Protein AF-A0A3C1FPT9-F1 (afdb_monomer_lite)

Sequence (101 aa):
MTRQLSLTQFDTETAFNPMRFLRLVLFVLAVGFCLQSAPAIASPTPQQFVDDLANKAFAVLRDDTLEDAARFQKFRSLLREGVDLPRVGRFVLGKYWRRAT

Radius of gyration: 37.03 Å; chains: 1; bounding box: 42×22×120 Å

Structure (mmCIF, N/CA/C/O backbone):
data_AF-A0A3C1FPT9-F1
#
_entry.id   AF-A0A3C1FPT9-F1
#
loop_
_atom_site.group_PDB
_atom_site.id
_atom_site.type_symbol
_atom_site.label_atom_id
_atom_site.label_alt_id
_atom_site.label_comp_id
_atom_site.label_asym_id
_atom_site.label_entity_id
_atom_site.label_seq_id
_atom_site.pdbx_PDB_ins_code
_atom_site.Cartn_x
_atom_site.Cartn_y
_atom_site.Cartn_z
_atom_site.occupancy
_atom_site.B_iso_or_equiv
_atom_site.auth_seq_id
_atom_site.auth_comp_id
_atom_site.auth_asym_id
_atom_site.auth_atom_id
_atom_site.pdbx_PDB_model_num
ATOM 1 N N . MET A 1 1 ? -13.338 -7.664 101.495 1.00 45.19 1 MET A N 1
ATOM 2 C CA . MET A 1 1 ? -11.936 -7.822 101.951 1.00 45.19 1 MET A CA 1
ATOM 3 C C . MET A 1 1 ? -11.454 -9.119 101.315 1.00 45.19 1 MET A C 1
ATOM 5 O O . MET A 1 1 ? -12.130 -10.108 101.513 1.00 45.19 1 MET A O 1
ATOM 9 N N . THR A 1 2 ? -10.471 -9.184 100.415 1.00 45.50 2 THR A N 1
ATOM 10 C CA . THR A 1 2 ? -9.113 -8.626 100.513 1.00 45.50 2 THR A CA 1
ATOM 11 C C . THR A 1 2 ? -8.402 -8.752 99.150 1.00 45.50 2 THR A C 1
ATOM 13 O O . THR A 1 2 ? -8.397 -9.841 98.598 1.00 45.50 2 THR A O 1
ATOM 16 N N . ARG A 1 3 ? -7.764 -7.652 98.705 1.00 42.56 3 ARG A N 1
ATOM 17 C CA . ARG A 1 3 ? -6.440 -7.533 98.031 1.00 42.56 3 ARG A CA 1
ATOM 18 C C . ARG A 1 3 ? -6.187 -8.261 96.688 1.00 42.56 3 ARG A C 1
ATOM 20 O O . ARG A 1 3 ? -6.275 -9.470 96.626 1.00 42.56 3 ARG A O 1
ATOM 27 N N . GLN A 1 4 ? -5.943 -7.565 95.567 1.00 55.56 4 GLN A N 1
ATOM 28 C CA . GLN A 1 4 ? -4.792 -6.716 95.150 1.00 55.56 4 GLN A CA 1
ATOM 29 C C . GLN A 1 4 ? -3.801 -7.471 94.226 1.00 55.56 4 GLN A C 1
ATOM 31 O O . GLN A 1 4 ? -3.226 -8.468 94.638 1.00 55.56 4 GLN A O 1
ATOM 36 N N . LEU A 1 5 ? -3.571 -6.861 93.050 1.00 64.25 5 LEU A N 1
ATOM 37 C CA . LEU A 1 5 ? -2.312 -6.695 92.289 1.00 64.25 5 LEU A CA 1
ATOM 38 C C . LEU A 1 5 ? -1.495 -7.898 91.769 1.00 64.25 5 LEU A C 1
ATOM 40 O O . LEU A 1 5 ? -0.740 -8.506 92.517 1.00 64.25 5 LEU A O 1
ATOM 44 N N . SER A 1 6 ? -1.461 -8.022 90.437 1.00 54.06 6 SER A N 1
ATOM 45 C CA . SER A 1 6 ? -0.260 -7.934 89.565 1.00 54.06 6 SER A CA 1
ATOM 46 C C . SER A 1 6 ? -0.747 -8.089 88.106 1.00 54.06 6 SER A C 1
ATOM 48 O O . SER A 1 6 ? -1.464 -9.026 87.795 1.00 54.06 6 SER A O 1
ATOM 50 N N . LEU A 1 7 ? -0.625 -7.154 87.159 1.00 62.72 7 LEU A N 1
ATOM 51 C CA . LEU A 1 7 ? 0.478 -6.280 86.751 1.00 62.72 7 LEU A CA 1
ATOM 52 C C . LEU A 1 7 ? 1.715 -7.056 86.269 1.00 62.72 7 LEU A C 1
ATOM 54 O O . LEU A 1 7 ? 2.769 -6.938 86.867 1.00 62.72 7 LEU A O 1
ATOM 58 N N . THR A 1 8 ? 1.547 -7.844 85.203 1.00 56.22 8 THR A N 1
ATOM 59 C CA . THR A 1 8 ? 2.575 -8.457 84.325 1.00 56.22 8 THR A CA 1
ATOM 60 C C . THR A 1 8 ? 1.775 -9.322 83.343 1.00 56.22 8 THR A C 1
ATOM 62 O O . THR A 1 8 ? 1.092 -10.235 83.777 1.00 56.22 8 THR A O 1
ATOM 65 N N . GLN A 1 9 ? 1.624 -9.036 82.060 1.00 57.84 9 GLN A N 1
ATOM 66 C CA . GLN A 1 9 ? 2.666 -8.959 81.051 1.00 57.84 9 GLN A CA 1
ATOM 67 C C . GLN A 1 9 ? 2.044 -8.216 79.866 1.00 57.84 9 GLN A C 1
ATOM 69 O O . GLN A 1 9 ? 1.215 -8.749 79.131 1.00 57.84 9 GLN A O 1
ATOM 74 N N . PHE A 1 10 ? 2.409 -6.949 79.703 1.00 52.94 10 PHE A N 1
ATOM 75 C CA . PHE A 1 10 ? 2.392 -6.338 78.384 1.00 52.94 10 PHE A CA 1
ATOM 76 C C . PHE A 1 10 ? 3.633 -6.908 77.692 1.00 52.94 10 PHE A C 1
ATOM 78 O O . PHE A 1 10 ? 4.705 -6.314 77.757 1.00 52.94 10 PHE A O 1
ATOM 85 N N . ASP A 1 11 ? 3.526 -8.113 77.128 1.00 51.12 11 ASP A N 1
ATOM 86 C CA . ASP A 1 11 ? 4.580 -8.652 76.272 1.00 51.12 11 ASP A CA 1
ATOM 87 C C . ASP A 1 11 ? 4.568 -7.856 74.971 1.00 51.12 11 ASP A C 1
ATOM 89 O O . ASP A 1 11 ? 4.010 -8.251 73.948 1.00 51.12 11 ASP A O 1
ATOM 93 N N . THR A 1 12 ? 5.200 -6.689 75.011 1.00 57.22 12 THR A N 1
ATOM 94 C CA . THR A 1 12 ? 5.747 -6.019 73.838 1.00 57.22 12 THR A CA 1
ATOM 95 C C . THR A 1 12 ? 6.972 -6.791 73.361 1.00 57.22 12 THR A C 1
ATOM 97 O O . THR A 1 12 ? 8.065 -6.245 73.263 1.00 57.22 12 THR A O 1
ATOM 100 N N . GLU A 1 13 ? 6.813 -8.074 73.060 1.00 52.75 13 GLU A N 1
ATOM 101 C CA . GLU A 1 13 ? 7.776 -8.781 72.233 1.00 52.75 13 GLU A CA 1
ATOM 102 C C . GLU A 1 13 ? 7.365 -8.514 70.792 1.00 52.75 13 GLU A C 1
ATOM 104 O O . GLU A 1 13 ? 6.708 -9.307 70.115 1.00 52.75 13 GLU A O 1
ATOM 109 N N . THR A 1 14 ? 7.760 -7.336 70.304 1.00 60.47 14 THR A N 1
ATOM 110 C CA . THR A 1 14 ? 8.044 -7.152 68.886 1.00 60.47 14 THR A CA 1
ATOM 111 C C . THR A 1 14 ? 9.144 -8.142 68.526 1.00 60.47 14 THR A C 1
ATOM 113 O O . THR A 1 14 ? 10.319 -7.790 68.446 1.00 60.47 14 THR A O 1
ATOM 116 N N . ALA A 1 15 ? 8.763 -9.404 68.334 1.00 53.47 15 ALA A N 1
ATOM 117 C CA . ALA A 1 15 ? 9.574 -10.401 67.680 1.00 53.47 15 ALA A CA 1
ATOM 118 C C . ALA A 1 15 ? 9.770 -9.884 66.256 1.00 53.47 15 ALA A C 1
ATOM 120 O O . ALA A 1 15 ? 8.955 -10.133 65.360 1.00 53.47 15 ALA A O 1
ATOM 121 N N . PHE A 1 16 ? 10.822 -9.086 66.068 1.00 60.56 16 PHE A N 1
ATOM 122 C CA . PHE A 1 16 ? 11.358 -8.735 64.768 1.00 60.56 16 PHE A CA 1
ATOM 123 C C . PHE A 1 16 ? 11.776 -10.054 64.136 1.00 60.56 16 PHE A C 1
ATOM 125 O O . PHE A 1 16 ? 12.877 -10.543 64.342 1.00 60.56 16 PHE A O 1
ATOM 132 N N . ASN A 1 17 ? 10.825 -10.708 63.477 1.00 59.75 17 ASN A N 1
ATOM 133 C CA . ASN A 1 17 ? 11.026 -12.010 62.887 1.00 59.75 17 ASN A CA 1
ATOM 134 C C . ASN A 1 17 ? 11.745 -11.760 61.557 1.00 59.75 17 ASN A C 1
ATOM 136 O O . ASN A 1 17 ? 11.093 -11.347 60.587 1.00 59.75 17 ASN A O 1
ATOM 140 N N . PRO A 1 18 ? 13.073 -11.978 61.491 1.00 61.59 18 PRO A N 1
ATOM 141 C CA . PRO A 1 18 ? 13.865 -11.599 60.328 1.00 61.59 18 PRO A CA 1
ATOM 142 C C . PRO A 1 18 ? 13.413 -12.380 59.093 1.00 61.59 18 PRO A C 1
ATOM 144 O O . PRO A 1 18 ? 13.507 -11.879 57.980 1.00 61.59 18 PRO A O 1
ATOM 147 N N . MET A 1 19 ? 12.821 -13.568 59.277 1.00 64.69 19 MET A N 1
ATOM 148 C CA . MET A 1 19 ? 12.271 -14.369 58.186 1.00 64.69 19 MET A CA 1
ATOM 149 C C . MET A 1 19 ? 10.943 -13.821 57.657 1.00 64.69 19 MET A C 1
ATOM 151 O O . MET A 1 19 ? 10.674 -13.938 56.465 1.00 64.69 19 MET A O 1
ATOM 155 N N . ARG A 1 20 ? 10.105 -13.203 58.501 1.00 69.31 20 ARG A N 1
ATOM 156 C CA . ARG A 1 20 ? 8.897 -12.493 58.038 1.00 69.31 20 ARG A CA 1
ATOM 157 C C . ARG A 1 20 ?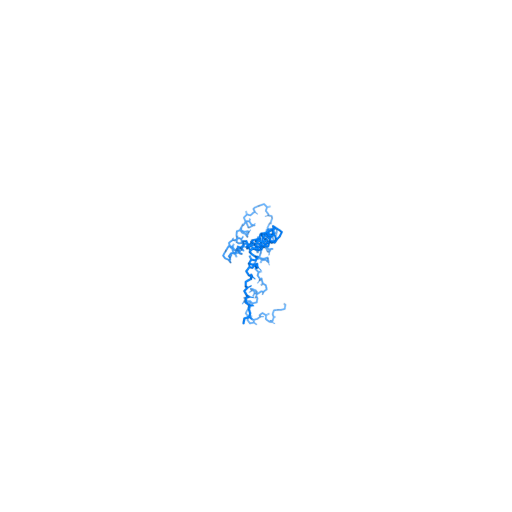 9.267 -11.214 57.301 1.00 69.31 20 ARG A C 1
ATOM 159 O O . ARG A 1 20 ? 8.672 -10.941 56.265 1.00 69.31 20 ARG A O 1
ATOM 166 N N . PHE A 1 21 ? 10.269 -10.486 57.792 1.00 73.56 21 PHE A N 1
ATOM 167 C CA . PHE A 1 21 ? 10.776 -9.281 57.137 1.00 73.56 21 PHE A CA 1
ATOM 168 C C . PHE A 1 21 ? 11.450 -9.613 55.796 1.00 73.56 21 PHE A C 1
ATOM 170 O O . PHE A 1 21 ? 11.152 -8.977 54.791 1.00 73.56 21 PHE A O 1
ATOM 177 N N . LEU A 1 22 ? 12.249 -10.686 55.736 1.00 78.94 22 LEU A N 1
ATOM 178 C CA . LEU A 1 22 ? 12.850 -11.202 54.501 1.00 78.94 22 LEU A CA 1
ATOM 179 C C . LEU A 1 22 ? 11.791 -11.653 53.486 1.00 78.94 22 LEU A C 1
ATOM 181 O O . LEU A 1 22 ? 11.903 -11.341 52.305 1.00 78.94 22 LEU A O 1
ATOM 185 N N . ARG A 1 23 ? 10.735 -12.344 53.937 1.00 77.81 23 ARG A N 1
ATOM 186 C CA . ARG A 1 23 ? 9.596 -12.716 53.079 1.00 77.81 23 ARG A CA 1
ATOM 187 C C . ARG A 1 23 ? 8.854 -11.489 52.550 1.00 77.81 23 ARG A C 1
ATOM 189 O O . ARG A 1 23 ? 8.450 -11.499 51.395 1.00 77.81 23 ARG A O 1
ATOM 196 N N . LEU A 1 24 ? 8.709 -10.437 53.357 1.00 83.31 24 LEU A N 1
ATOM 197 C CA . LEU A 1 24 ? 8.101 -9.169 52.944 1.00 83.31 24 LEU A CA 1
ATOM 198 C C . LEU A 1 24 ? 8.959 -8.441 51.905 1.00 83.31 24 LEU A C 1
ATOM 200 O O . LEU A 1 24 ? 8.431 -8.002 50.890 1.00 83.31 24 LEU A O 1
ATOM 204 N N . VAL A 1 25 ? 10.276 -8.381 52.109 1.00 84.94 25 VAL A N 1
ATOM 205 C CA . VAL A 1 25 ? 11.218 -7.801 51.139 1.00 84.94 25 VAL A CA 1
ATOM 206 C C . VAL A 1 25 ? 11.200 -8.589 49.830 1.00 84.94 25 VAL A C 1
ATOM 208 O O . VAL A 1 25 ? 11.091 -7.986 48.768 1.00 84.94 25 VAL A O 1
ATOM 211 N N . LEU A 1 26 ? 11.223 -9.924 49.887 1.00 82.69 26 LEU A N 1
ATOM 212 C CA . LEU A 1 26 ? 11.107 -10.778 48.700 1.00 82.69 26 LEU A CA 1
ATOM 213 C C . LEU A 1 26 ? 9.767 -10.592 47.982 1.00 82.69 26 LEU A C 1
ATOM 215 O O . LEU A 1 26 ? 9.736 -10.557 46.756 1.00 82.69 26 LEU A O 1
ATOM 219 N N . PHE A 1 27 ? 8.672 -10.433 48.726 1.00 82.25 27 PHE A N 1
ATOM 220 C CA . PHE A 1 27 ? 7.355 -10.180 48.150 1.00 82.25 27 PHE A CA 1
ATOM 221 C C . PHE A 1 27 ? 7.294 -8.813 47.456 1.00 82.25 27 PHE A C 1
ATOM 223 O O . PHE A 1 27 ? 6.843 -8.724 46.319 1.00 82.25 27 PHE A O 1
ATOM 230 N N . VAL A 1 28 ? 7.817 -7.758 48.087 1.00 83.44 28 VAL A N 1
ATOM 231 C CA . VAL A 1 28 ? 7.899 -6.412 47.490 1.00 83.44 28 VAL A CA 1
ATOM 232 C C . VAL A 1 28 ? 8.793 -6.410 46.250 1.00 83.44 28 VAL A C 1
ATOM 234 O O . VAL A 1 28 ? 8.451 -5.786 45.249 1.00 83.44 28 VAL A O 1
ATOM 237 N N . LEU A 1 29 ? 9.904 -7.147 46.278 1.00 83.12 29 LEU A N 1
ATOM 238 C CA . LEU A 1 29 ? 10.831 -7.248 45.153 1.00 83.12 29 LEU A CA 1
ATOM 239 C C . LEU A 1 29 ? 10.224 -8.041 43.982 1.00 83.12 29 LEU A C 1
ATOM 241 O O . LEU A 1 29 ? 10.371 -7.638 42.831 1.00 83.12 29 LEU A O 1
ATOM 245 N N . ALA A 1 30 ? 9.464 -9.102 44.268 1.00 79.31 30 ALA A N 1
ATOM 246 C CA . ALA A 1 30 ? 8.714 -9.857 43.264 1.00 79.31 30 ALA A CA 1
ATOM 247 C C . ALA A 1 30 ? 7.588 -9.026 42.627 1.00 79.31 30 ALA A C 1
ATOM 249 O O . ALA A 1 30 ? 7.411 -9.051 41.409 1.00 79.31 30 ALA A O 1
ATOM 250 N N . VAL A 1 31 ? 6.855 -8.243 43.425 1.00 79.44 31 VAL A N 1
ATOM 251 C CA . VAL A 1 31 ? 5.811 -7.340 42.917 1.00 79.44 31 VAL A CA 1
ATOM 252 C C . VAL A 1 31 ? 6.427 -6.205 42.095 1.00 79.44 31 VAL A C 1
ATOM 254 O O . VAL A 1 31 ? 5.942 -5.917 41.006 1.00 79.44 31 VAL A O 1
ATOM 257 N N . GLY A 1 32 ? 7.535 -5.614 42.554 1.00 79.44 32 GLY A N 1
ATOM 258 C CA . GLY A 1 32 ? 8.265 -4.579 41.816 1.00 79.44 32 GLY A CA 1
ATOM 259 C C . GLY A 1 32 ? 8.808 -5.067 40.470 1.00 79.44 32 GLY A C 1
ATOM 260 O O . GLY A 1 32 ? 8.789 -4.319 39.496 1.00 79.44 32 GLY A O 1
ATOM 261 N N . PHE A 1 33 ? 9.219 -6.335 40.382 1.00 75.44 33 PHE A N 1
ATOM 262 C CA . PHE A 1 33 ? 9.646 -6.946 39.121 1.00 75.44 33 PHE A CA 1
ATOM 263 C C . PHE A 1 33 ? 8.473 -7.197 38.159 1.00 75.44 33 PHE A C 1
ATOM 265 O O . PHE A 1 33 ? 8.618 -7.039 36.950 1.00 75.44 33 PHE A O 1
ATOM 272 N N . CYS A 1 34 ? 7.285 -7.507 38.684 1.00 71.56 34 CYS A N 1
ATOM 273 C CA . CYS A 1 34 ? 6.073 -7.708 37.883 1.00 71.56 34 CYS A CA 1
ATOM 274 C C . CYS A 1 34 ? 5.535 -6.401 37.262 1.00 71.56 34 CYS A C 1
ATOM 276 O O . CYS A 1 34 ? 4.784 -6.436 36.291 1.00 71.56 34 CYS A O 1
ATOM 278 N N . LEU A 1 35 ? 5.939 -5.240 37.794 1.00 67.06 35 LEU A N 1
ATOM 279 C CA . LEU A 1 35 ? 5.561 -3.920 37.274 1.00 67.06 35 LEU A CA 1
ATOM 280 C C . LEU A 1 35 ? 6.434 -3.436 36.104 1.00 67.06 35 LEU A C 1
ATOM 282 O O . LEU A 1 35 ? 6.228 -2.320 35.618 1.00 67.06 35 LEU A O 1
ATOM 286 N N . GLN A 1 36 ? 7.379 -4.247 35.614 1.00 67.56 36 GLN A N 1
ATOM 287 C CA . GLN A 1 36 ? 8.105 -3.931 34.386 1.00 67.56 36 GLN A CA 1
ATOM 288 C C . GLN A 1 36 ? 7.155 -4.022 33.187 1.00 67.56 36 GLN A C 1
ATOM 290 O O . GLN A 1 36 ? 6.982 -5.063 32.558 1.00 67.56 36 GLN A O 1
ATOM 295 N N . SER A 1 37 ? 6.509 -2.898 32.888 1.00 66.88 37 SER A N 1
ATOM 296 C CA . SER A 1 37 ? 5.718 -2.726 31.677 1.00 66.88 37 SER A CA 1
ATOM 297 C C . SER A 1 37 ? 6.669 -2.822 30.488 1.00 66.88 37 SER A C 1
ATOM 299 O O . SER A 1 37 ? 7.585 -2.008 30.366 1.00 66.88 37 SER A O 1
ATOM 301 N N . ALA A 1 38 ? 6.483 -3.827 29.630 1.00 74.88 38 ALA A N 1
ATOM 302 C CA . ALA A 1 38 ? 7.230 -3.910 28.382 1.00 74.88 38 ALA A CA 1
ATOM 303 C C . ALA A 1 38 ? 7.015 -2.610 27.581 1.00 74.88 38 ALA A C 1
ATOM 305 O O . ALA A 1 38 ? 5.881 -2.117 27.532 1.00 74.88 38 ALA A O 1
ATOM 306 N N . PRO A 1 39 ? 8.063 -2.031 26.966 1.00 71.94 39 PRO A N 1
ATOM 307 C CA . PRO A 1 39 ? 7.889 -0.849 26.140 1.00 71.94 39 PRO A CA 1
ATOM 308 C C . PRO A 1 39 ? 6.912 -1.179 25.010 1.00 71.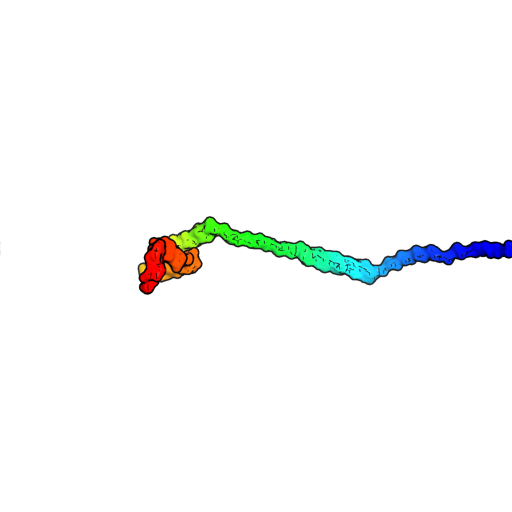94 39 PRO A C 1
ATOM 310 O O . PRO A 1 39 ? 7.093 -2.154 24.278 1.00 71.94 39 PRO A O 1
ATOM 313 N N . ALA A 1 40 ? 5.862 -0.371 24.874 1.00 73.00 40 ALA A N 1
ATOM 314 C CA . ALA A 1 40 ? 4.955 -0.477 23.746 1.00 73.00 40 ALA A CA 1
ATOM 315 C C . ALA A 1 40 ? 5.718 -0.067 22.479 1.00 73.00 40 ALA A C 1
ATOM 317 O O . ALA A 1 40 ? 6.019 1.109 22.276 1.00 73.00 40 ALA A O 1
ATOM 318 N N . ILE A 1 41 ? 6.064 -1.042 21.638 1.00 74.88 41 ILE A N 1
ATOM 319 C CA . ILE A 1 41 ? 6.626 -0.772 20.316 1.00 74.88 41 ILE A CA 1
ATOM 320 C C . ILE A 1 41 ? 5.484 -0.220 19.465 1.00 74.88 41 ILE A C 1
ATOM 322 O O . ILE A 1 41 ? 4.520 -0.928 19.167 1.00 74.88 41 ILE A O 1
ATOM 326 N N . ALA A 1 42 ? 5.570 1.061 19.107 1.00 74.75 42 ALA A N 1
ATOM 327 C CA . ALA A 1 42 ? 4.619 1.666 18.190 1.00 74.75 42 ALA A CA 1
ATOM 328 C C . ALA A 1 42 ? 4.672 0.912 16.856 1.00 74.75 42 ALA A C 1
ATOM 330 O O . ALA A 1 42 ? 5.739 0.754 16.261 1.00 74.75 42 ALA A O 1
ATOM 331 N N . SER A 1 43 ? 3.518 0.425 16.398 1.00 76.38 43 SER A N 1
ATOM 332 C CA . SER A 1 43 ? 3.421 -0.127 15.049 1.00 76.38 43 SER A CA 1
ATOM 333 C C . SER A 1 43 ? 3.680 0.984 14.024 1.00 76.38 43 SER A C 1
ATOM 335 O O . SER A 1 43 ? 3.327 2.137 14.298 1.00 76.38 43 SER A O 1
ATOM 337 N N . PRO A 1 44 ? 4.272 0.665 12.857 1.00 78.25 44 PRO A N 1
ATOM 338 C CA . PRO A 1 44 ? 4.484 1.641 11.797 1.00 78.25 44 PRO A CA 1
ATOM 339 C C . PRO A 1 44 ? 3.182 2.363 11.471 1.00 78.25 44 PRO A C 1
ATOM 341 O O . PRO A 1 44 ? 2.115 1.744 11.390 1.00 78.25 44 PRO A O 1
ATOM 344 N N . THR A 1 45 ? 3.259 3.677 11.286 1.00 88.50 45 THR A N 1
ATOM 345 C CA . THR A 1 45 ? 2.080 4.430 10.860 1.00 88.50 45 THR A CA 1
ATOM 346 C C . THR A 1 45 ? 1.689 4.016 9.436 1.00 88.50 45 THR A C 1
ATOM 348 O O . THR A 1 45 ? 2.555 3.620 8.649 1.00 88.50 45 THR A O 1
ATOM 351 N N . PRO A 1 46 ? 0.407 4.140 9.047 1.00 88.56 46 PRO A N 1
ATOM 352 C CA . PRO A 1 46 ? -0.013 3.864 7.673 1.00 88.56 46 PRO A CA 1
ATOM 353 C C . PRO A 1 46 ? 0.777 4.667 6.631 1.00 88.56 46 PRO A C 1
ATOM 355 O O . PRO A 1 46 ? 1.042 4.166 5.544 1.00 88.56 46 PRO A O 1
ATOM 358 N N . GLN A 1 47 ? 1.194 5.888 6.980 1.00 91.81 47 GLN A N 1
ATOM 359 C CA . GLN A 1 47 ? 2.037 6.729 6.134 1.00 91.81 47 GLN A CA 1
ATOM 3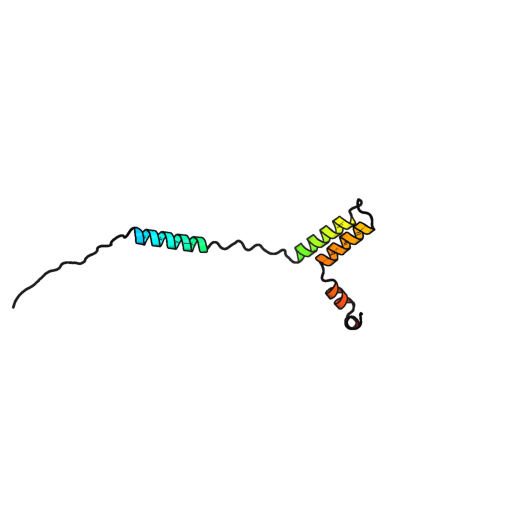60 C C . GLN A 1 47 ? 3.415 6.097 5.905 1.00 91.81 47 GLN A C 1
ATOM 362 O O . GLN A 1 47 ? 3.802 5.887 4.762 1.00 91.81 47 GLN A O 1
ATOM 367 N N . GLN A 1 48 ? 4.103 5.713 6.985 1.00 92.38 48 GLN A N 1
ATOM 368 C CA . GLN A 1 48 ? 5.411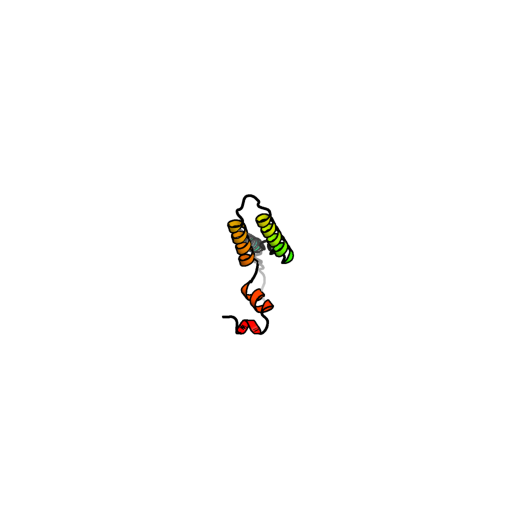 5.054 6.904 1.00 92.38 48 GLN A CA 1
ATOM 369 C C . GLN A 1 48 ? 5.349 3.768 6.079 1.00 92.38 48 GLN A C 1
ATOM 371 O O . GLN A 1 48 ? 6.239 3.503 5.281 1.00 92.38 48 GLN A O 1
ATOM 376 N N . PHE A 1 49 ? 4.269 2.998 6.218 1.00 90.50 49 PHE A N 1
ATOM 377 C CA . PHE A 1 49 ? 4.061 1.807 5.402 1.00 90.50 49 PHE A CA 1
ATOM 378 C C . PHE A 1 49 ? 3.985 2.126 3.900 1.00 90.50 49 PHE A C 1
ATOM 380 O O . PHE A 1 49 ? 4.620 1.443 3.094 1.00 90.50 49 PHE A O 1
ATOM 387 N N . VAL A 1 50 ? 3.220 3.155 3.517 1.00 91.69 50 VAL A N 1
ATOM 388 C CA . VAL A 1 50 ? 3.101 3.583 2.113 1.00 91.69 50 VAL A CA 1
ATOM 389 C C . VAL A 1 50 ? 4.445 4.078 1.585 1.00 91.69 50 VAL A C 1
ATOM 391 O O . VAL A 1 50 ? 4.842 3.682 0.488 1.00 91.69 50 VAL A O 1
ATOM 394 N N . ASP A 1 51 ? 5.160 4.883 2.371 1.00 94.19 51 ASP A N 1
ATOM 395 C CA . ASP A 1 51 ? 6.470 5.421 2.002 1.00 94.19 51 ASP A CA 1
ATOM 396 C C . ASP A 1 51 ? 7.492 4.291 1.794 1.00 94.19 51 ASP A C 1
ATOM 398 O O . ASP A 1 51 ? 8.176 4.242 0.768 1.00 94.19 51 ASP A O 1
ATOM 402 N N . ASP A 1 52 ? 7.548 3.319 2.707 1.00 93.81 52 ASP A N 1
ATOM 403 C CA . ASP A 1 52 ? 8.440 2.161 2.605 1.00 93.81 52 ASP A CA 1
ATOM 404 C C . ASP A 1 52 ? 8.121 1.289 1.387 1.00 93.81 52 ASP A C 1
ATOM 406 O O . ASP A 1 52 ? 9.030 0.824 0.688 1.00 93.81 52 ASP A O 1
ATOM 410 N N . LEU A 1 53 ? 6.836 1.057 1.111 1.00 93.25 53 LEU A N 1
ATOM 411 C CA . LEU A 1 53 ? 6.405 0.283 -0.049 1.00 93.25 53 LEU A CA 1
ATOM 412 C C . LEU A 1 53 ? 6.766 0.996 -1.359 1.00 93.25 53 LEU A C 1
ATOM 414 O O . LEU A 1 53 ? 7.288 0.360 -2.279 1.00 93.25 53 LEU A O 1
ATOM 418 N N . ALA A 1 54 ? 6.540 2.309 -1.435 1.00 92.12 54 ALA A N 1
ATOM 419 C CA . ALA A 1 54 ? 6.888 3.125 -2.594 1.00 92.12 54 ALA A CA 1
ATOM 420 C C . ALA A 1 54 ? 8.404 3.138 -2.835 1.00 92.12 54 ALA A C 1
ATOM 422 O O . ALA A 1 54 ? 8.853 2.900 -3.957 1.00 92.12 54 ALA A O 1
ATOM 423 N N . ASN A 1 55 ? 9.200 3.326 -1.781 1.00 95.19 55 ASN A N 1
ATOM 424 C CA . ASN A 1 55 ? 10.660 3.306 -1.862 1.00 95.19 55 ASN A CA 1
ATOM 425 C C . ASN A 1 55 ? 11.185 1.968 -2.397 1.00 95.19 55 ASN A C 1
ATOM 427 O O . ASN A 1 55 ? 12.023 1.949 -3.301 1.00 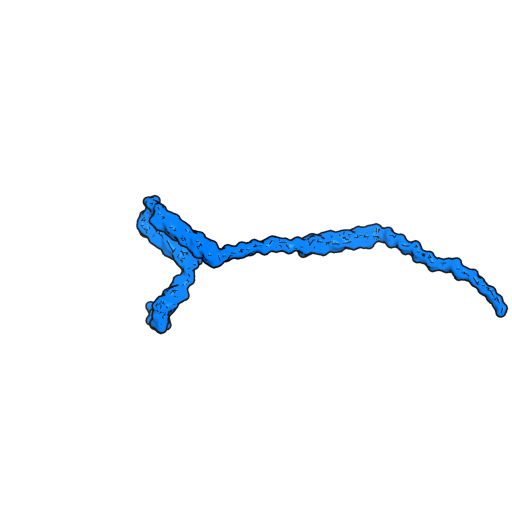95.19 55 ASN A O 1
ATOM 431 N N . LYS A 1 56 ? 10.651 0.842 -1.907 1.00 93.69 56 LYS A N 1
ATOM 432 C CA . LYS A 1 56 ? 10.997 -0.498 -2.415 1.00 93.69 56 LYS A CA 1
ATOM 433 C C . LYS A 1 56 ? 10.621 -0.666 -3.885 1.00 93.69 56 LYS A C 1
ATOM 435 O O . LYS A 1 56 ? 11.412 -1.194 -4.663 1.00 93.69 56 LYS A O 1
ATOM 440 N N . ALA A 1 57 ? 9.437 -0.201 -4.277 1.00 92.56 57 ALA A N 1
ATOM 441 C CA . ALA A 1 57 ? 8.987 -0.270 -5.662 1.00 92.56 57 ALA A CA 1
ATOM 442 C C . ALA A 1 57 ? 9.898 0.539 -6.599 1.00 92.56 57 ALA A C 1
ATOM 444 O O . ALA A 1 57 ? 10.324 0.024 -7.633 1.00 92.56 57 ALA A O 1
ATOM 445 N N . PHE A 1 58 ? 10.261 1.768 -6.223 1.00 93.25 58 PHE A N 1
ATOM 446 C CA . PHE A 1 58 ? 11.182 2.591 -7.008 1.00 93.25 58 PHE A CA 1
ATOM 447 C C . PHE A 1 58 ? 12.586 2.002 -7.080 1.00 93.25 58 PHE A C 1
ATOM 449 O O . PHE A 1 58 ? 13.197 2.059 -8.144 1.00 93.25 58 PHE A O 1
ATOM 456 N N . ALA A 1 59 ? 13.085 1.406 -5.995 1.00 93.69 59 ALA A N 1
ATOM 457 C CA . ALA A 1 59 ? 14.377 0.727 -6.004 1.00 93.69 59 ALA A CA 1
ATOM 458 C C . ALA A 1 59 ? 14.407 -0.405 -7.040 1.00 93.69 59 ALA A C 1
ATOM 460 O O . ALA A 1 59 ? 15.356 -0.491 -7.809 1.00 93.69 59 ALA A O 1
ATOM 461 N N . VAL A 1 60 ? 13.342 -1.212 -7.127 1.00 91.88 60 VAL A N 1
ATOM 462 C CA . VAL A 1 60 ? 13.228 -2.269 -8.147 1.00 91.88 60 VAL A CA 1
ATOM 463 C C . VAL A 1 60 ? 13.145 -1.687 -9.558 1.00 91.88 60 VAL A C 1
ATOM 465 O O . VAL A 1 60 ? 13.771 -2.214 -10.471 1.00 91.88 60 VAL A O 1
ATOM 468 N N . LEU A 1 61 ? 12.382 -0.611 -9.764 1.00 89.62 61 LEU A N 1
ATOM 469 C CA . LEU A 1 61 ? 12.205 -0.024 -11.097 1.00 89.62 61 LEU A CA 1
ATOM 470 C C . LEU A 1 61 ? 13.476 0.650 -11.637 1.00 89.62 61 LEU A C 1
ATOM 472 O O . LEU A 1 61 ? 13.691 0.637 -12.849 1.00 89.62 61 LEU A O 1
ATOM 476 N N . ARG A 1 62 ? 14.298 1.216 -10.747 1.00 92.06 62 ARG A N 1
ATOM 477 C CA . ARG A 1 62 ? 15.574 1.885 -11.058 1.00 92.06 62 ARG A CA 1
ATOM 478 C C . ARG A 1 62 ? 16.770 0.934 -11.107 1.00 92.06 62 ARG A C 1
ATOM 480 O O . ARG A 1 62 ? 17.887 1.387 -11.331 1.00 92.06 62 ARG A O 1
ATOM 487 N N . ASP A 1 63 ? 16.559 -0.347 -10.826 1.00 90.12 63 ASP A N 1
ATOM 488 C CA . ASP A 1 63 ? 17.621 -1.339 -10.860 1.00 90.12 63 ASP A CA 1
ATOM 489 C C . ASP A 1 63 ? 17.906 -1.745 -12.311 1.00 90.12 63 ASP A C 1
ATOM 491 O O . ASP A 1 63 ? 17.261 -2.630 -12.881 1.00 90.12 63 ASP A O 1
ATOM 495 N N . ASP A 1 64 ? 18.888 -1.069 -12.905 1.00 86.44 64 ASP A N 1
ATOM 496 C CA . ASP A 1 64 ? 19.347 -1.311 -14.275 1.00 86.44 64 ASP A CA 1
ATOM 497 C C . ASP A 1 64 ? 20.091 -2.649 -14.427 1.00 86.44 64 ASP A C 1
ATOM 499 O O . ASP A 1 64 ? 20.390 -3.069 -15.544 1.00 86.44 64 ASP A O 1
ATOM 503 N N . THR A 1 65 ? 20.371 -3.352 -13.321 1.00 88.06 65 THR A N 1
ATOM 504 C CA . THR A 1 65 ? 20.981 -4.689 -13.353 1.00 88.06 65 THR A CA 1
ATOM 505 C C . THR A 1 65 ? 19.961 -5.797 -13.625 1.00 88.06 65 THR A C 1
ATOM 507 O O . THR A 1 65 ? 20.345 -6.927 -13.934 1.00 88.06 65 THR A O 1
ATOM 510 N N . LEU A 1 66 ? 18.660 -5.495 -13.532 1.00 86.50 66 LEU A N 1
ATOM 511 C CA . LEU A 1 66 ? 17.586 -6.458 -13.760 1.00 86.50 66 LEU A CA 1
ATOM 512 C C . LEU A 1 66 ? 17.095 -6.430 -15.203 1.00 86.50 66 LEU A C 1
ATOM 514 O O . LEU A 1 66 ? 16.680 -5.390 -15.718 1.00 86.50 66 LEU A O 1
ATOM 518 N N . GLU A 1 67 ? 17.002 -7.615 -15.801 1.00 89.75 67 GLU A N 1
ATOM 519 C CA . GLU A 1 67 ? 16.222 -7.827 -17.018 1.00 89.75 67 GLU A CA 1
ATOM 520 C C . GLU A 1 67 ? 14.742 -7.469 -16.778 1.00 89.75 67 GLU A C 1
ATOM 522 O O . GLU A 1 67 ? 14.201 -7.695 -15.688 1.00 89.75 67 GLU A O 1
ATOM 527 N N . ASP A 1 68 ? 14.067 -6.934 -17.795 1.00 87.81 68 ASP A N 1
ATOM 528 C CA . ASP A 1 68 ? 12.694 -6.418 -17.697 1.00 87.81 68 ASP A CA 1
ATOM 529 C C . ASP A 1 68 ? 11.704 -7.427 -17.099 1.00 87.81 68 ASP A C 1
ATOM 531 O O . ASP A 1 68 ? 10.878 -7.076 -16.252 1.00 87.81 68 ASP A O 1
ATOM 535 N N . ALA A 1 69 ? 11.815 -8.705 -17.475 1.00 91.00 69 ALA A N 1
ATOM 536 C CA . ALA A 1 69 ? 10.962 -9.761 -16.937 1.00 91.00 69 ALA A CA 1
ATOM 537 C C . ALA A 1 69 ? 11.175 -9.963 -15.426 1.00 91.00 69 ALA A C 1
ATOM 539 O O . ALA A 1 69 ? 10.209 -10.071 -14.665 1.00 91.00 69 ALA A O 1
ATOM 540 N N . ALA A 1 70 ? 12.430 -9.968 -14.971 1.00 90.94 70 ALA A N 1
ATOM 541 C CA . ALA A 1 70 ? 12.770 -10.099 -13.556 1.00 90.94 70 ALA A CA 1
ATOM 542 C C . ALA A 1 70 ? 12.321 -8.867 -12.756 1.00 90.94 70 ALA A C 1
ATOM 544 O O . ALA A 1 70 ? 11.792 -8.997 -11.647 1.00 90.94 70 ALA A O 1
ATOM 545 N N . ARG A 1 71 ? 12.462 -7.673 -13.342 1.00 91.50 71 ARG A N 1
ATOM 546 C CA . ARG A 1 71 ? 12.002 -6.405 -12.765 1.00 91.50 71 ARG A CA 1
ATOM 547 C C . ARG A 1 71 ? 10.490 -6.390 -12.571 1.00 91.50 71 ARG A C 1
ATOM 549 O O . ARG A 1 71 ? 10.008 -6.084 -11.480 1.00 91.50 71 ARG A O 1
ATOM 556 N N . PHE A 1 72 ? 9.744 -6.802 -13.595 1.00 90.75 72 PHE A N 1
ATOM 557 C CA . PHE A 1 72 ? 8.288 -6.907 -13.537 1.00 90.75 72 PHE A CA 1
ATOM 558 C C . PHE A 1 72 ? 7.824 -7.906 -12.473 1.00 90.75 72 PHE A C 1
ATOM 560 O O . PHE A 1 72 ? 6.902 -7.610 -11.713 1.00 90.75 72 PHE A O 1
ATOM 567 N N . GLN A 1 73 ? 8.472 -9.071 -12.373 1.00 93.75 73 GLN A N 1
ATOM 568 C CA . GLN A 1 73 ? 8.124 -10.071 -11.360 1.00 93.75 73 GLN A CA 1
ATOM 569 C C . GLN A 1 73 ? 8.375 -9.563 -9.938 1.00 93.75 73 GLN A C 1
ATOM 571 O O . GLN A 1 73 ? 7.501 -9.699 -9.081 1.00 93.75 73 GLN A O 1
ATOM 576 N N . LYS A 1 74 ? 9.522 -8.917 -9.688 1.00 92.31 74 LYS A N 1
ATOM 577 C CA . LYS A 1 74 ? 9.820 -8.315 -8.379 1.00 92.31 74 LYS A CA 1
ATOM 578 C C . LYS A 1 74 ? 8.823 -7.215 -8.022 1.00 92.31 74 LYS A C 1
ATOM 580 O O . LYS A 1 74 ? 8.283 -7.216 -6.919 1.00 92.31 74 LYS A O 1
ATOM 585 N N . PHE A 1 75 ? 8.516 -6.323 -8.962 1.00 92.62 75 PHE A N 1
ATOM 586 C CA . PHE A 1 75 ? 7.514 -5.276 -8.760 1.00 92.62 75 PHE A CA 1
ATOM 587 C C . PHE A 1 75 ? 6.122 -5.860 -8.467 1.00 92.62 75 PHE A C 1
ATOM 589 O O . PHE A 1 75 ? 5.436 -5.427 -7.540 1.00 92.62 75 PHE A O 1
ATOM 596 N N . ARG A 1 76 ? 5.718 -6.904 -9.201 1.00 92.50 76 ARG A N 1
ATOM 597 C CA . ARG A 1 76 ?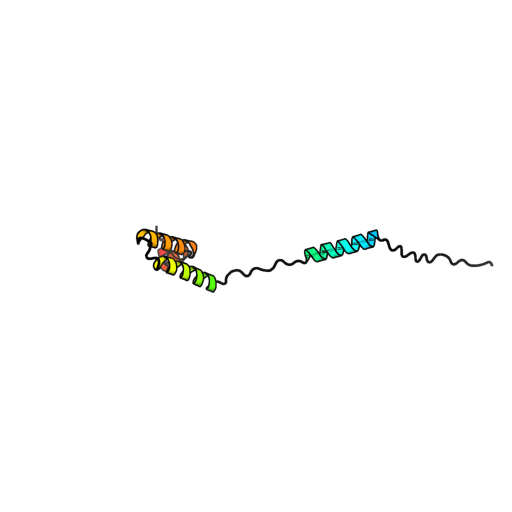 4.459 -7.623 -8.964 1.00 92.50 76 ARG A CA 1
ATOM 598 C C . ARG A 1 76 ? 4.416 -8.287 -7.585 1.00 92.50 76 ARG A C 1
ATOM 600 O O . ARG A 1 76 ? 3.339 -8.310 -6.991 1.00 92.50 76 ARG A O 1
ATOM 607 N N . SER A 1 77 ? 5.533 -8.818 -7.082 1.00 94.06 77 SER A N 1
ATOM 608 C CA . SER A 1 77 ? 5.605 -9.376 -5.721 1.00 94.06 77 SER A CA 1
ATOM 609 C C . SER A 1 77 ? 5.338 -8.298 -4.678 1.00 94.06 77 SER A C 1
ATOM 611 O O . SER A 1 77 ? 4.435 -8.454 -3.861 1.00 94.06 77 SER A O 1
ATOM 613 N N . LEU A 1 78 ? 6.020 -7.152 -4.790 1.00 93.19 78 LEU A N 1
ATOM 614 C CA . LEU A 1 78 ? 5.835 -6.020 -3.876 1.00 93.19 78 LEU A CA 1
ATOM 615 C C . LEU A 1 78 ? 4.381 -5.534 -3.842 1.00 93.19 78 LEU A C 1
ATOM 617 O O . LEU A 1 78 ? 3.835 -5.293 -2.769 1.00 93.19 78 LEU A O 1
ATOM 621 N N . LEU A 1 79 ? 3.720 -5.446 -5.001 1.00 91.06 79 LEU A N 1
ATOM 622 C CA . LEU A 1 79 ? 2.300 -5.088 -5.063 1.00 91.06 79 LEU A CA 1
ATOM 623 C C . LEU A 1 79 ? 1.390 -6.121 -4.389 1.00 91.06 79 LEU A C 1
ATOM 625 O O . LEU A 1 79 ? 0.413 -5.738 -3.756 1.00 91.06 79 LEU A O 1
ATOM 629 N N . ARG A 1 80 ? 1.678 -7.418 -4.528 1.00 92.38 80 ARG A N 1
ATOM 630 C CA . ARG A 1 80 ? 0.884 -8.488 -3.898 1.00 92.38 80 ARG A CA 1
ATOM 631 C C . ARG A 1 80 ? 1.063 -8.546 -2.386 1.00 92.38 80 ARG A C 1
ATOM 633 O O . ARG A 1 80 ? 0.125 -8.907 -1.689 1.00 92.38 80 ARG A O 1
ATOM 640 N N . GLU A 1 81 ? 2.253 -8.219 -1.902 1.00 91.06 81 GLU A N 1
ATOM 641 C CA . GLU A 1 81 ? 2.569 -8.192 -0.473 1.00 91.06 81 GLU A CA 1
ATOM 642 C C . GLU A 1 81 ? 2.017 -6.935 0.204 1.00 91.06 81 GLU A C 1
ATOM 644 O O . GLU A 1 81 ? 1.489 -7.006 1.311 1.00 91.06 81 GLU A O 1
ATOM 649 N N . GLY A 1 82 ? 2.124 -5.782 -0.462 1.00 89.62 82 GLY A N 1
ATOM 650 C CA . GLY A 1 82 ? 1.750 -4.491 0.108 1.00 89.62 82 GLY A CA 1
ATOM 651 C C . GLY A 1 82 ? 0.293 -4.077 -0.108 1.00 89.62 82 GLY A C 1
ATOM 652 O O . GLY A 1 82 ? -0.182 -3.167 0.570 1.00 89.62 82 GLY A O 1
ATOM 653 N N . VAL A 1 83 ? -0.427 -4.701 -1.048 1.00 90.06 83 VAL A N 1
ATOM 654 C CA . VAL A 1 83 ? -1.786 -4.288 -1.435 1.00 90.06 83 VAL A CA 1
ATOM 655 C C . VAL A 1 83 ? -2.733 -5.481 -1.522 1.00 90.06 83 VAL A C 1
ATOM 657 O O . VAL A 1 83 ? -2.441 -6.507 -2.134 1.00 90.06 83 VAL A O 1
ATOM 660 N N . ASP A 1 84 ? -3.946 -5.297 -0.999 1.00 93.62 84 ASP A N 1
ATOM 661 C CA . ASP A 1 84 ? -5.070 -6.214 -1.202 1.00 93.62 84 ASP A CA 1
ATOM 662 C C . ASP A 1 84 ? -5.645 -6.053 -2.622 1.00 93.62 84 ASP A C 1
ATOM 664 O O . ASP A 1 84 ? -6.671 -5.405 -2.859 1.00 93.62 84 ASP A O 1
ATOM 668 N N . LEU A 1 85 ? -4.935 -6.623 -3.599 1.00 92.50 85 LEU A N 1
ATOM 669 C CA . LEU A 1 85 ? -5.316 -6.590 -5.012 1.00 92.50 85 LEU A CA 1
ATOM 670 C C . LEU A 1 85 ? -6.726 -7.148 -5.278 1.00 92.50 85 LEU A C 1
ATOM 672 O O . LEU A 1 85 ? -7.434 -6.537 -6.080 1.00 92.50 85 LEU A O 1
ATOM 676 N N . PRO A 1 86 ? -7.196 -8.242 -4.641 1.00 91.75 86 PRO A N 1
ATOM 677 C CA . PRO A 1 86 ? -8.580 -8.691 -4.796 1.00 91.75 86 PRO A CA 1
ATOM 678 C C . PRO A 1 86 ? -9.604 -7.624 -4.404 1.00 91.75 86 PRO A C 1
ATOM 680 O O . PRO A 1 86 ? -10.586 -7.409 -5.120 1.00 91.75 86 PRO A O 1
ATOM 683 N N . ARG A 1 87 ? -9.386 -6.931 -3.284 1.00 92.81 87 ARG A N 1
ATOM 684 C CA . ARG A 1 87 ? -10.289 -5.872 -2.825 1.00 92.81 87 ARG A CA 1
ATOM 685 C C . ARG A 1 87 ? -10.261 -4.665 -3.747 1.00 92.81 87 ARG A C 1
ATOM 687 O O . ARG A 1 87 ? -11.328 -4.178 -4.113 1.00 92.81 87 ARG A O 1
ATOM 694 N N . VAL A 1 88 ? -9.073 -4.227 -4.160 1.00 92.50 88 VAL A N 1
ATOM 695 C CA . VAL A 1 88 ? -8.916 -3.129 -5.126 1.00 92.50 88 VAL A CA 1
ATOM 696 C C . VAL A 1 88 ? -9.564 -3.493 -6.461 1.00 92.50 88 VAL A C 1
ATOM 698 O O . VAL A 1 88 ? -10.316 -2.698 -7.011 1.00 92.50 88 VAL A O 1
ATOM 701 N N . GLY A 1 89 ? -9.373 -4.717 -6.951 1.00 92.25 89 GLY A N 1
ATOM 702 C CA . GLY A 1 89 ? -10.003 -5.199 -8.181 1.00 92.25 89 GLY A CA 1
ATOM 703 C C . GLY A 1 89 ? -11.530 -5.171 -8.104 1.00 92.25 89 GLY A C 1
ATOM 704 O O . GLY A 1 89 ? -12.186 -4.661 -9.008 1.00 92.25 89 GLY A O 1
ATOM 705 N N . ARG A 1 90 ? -12.119 -5.635 -6.994 1.00 94.06 90 ARG A N 1
ATOM 706 C CA . ARG A 1 90 ? -13.575 -5.547 -6.766 1.00 94.06 90 ARG A CA 1
ATOM 707 C C . ARG A 1 90 ? -14.061 -4.104 -6.670 1.00 94.06 90 ARG A C 1
ATOM 709 O O . ARG A 1 90 ? -15.142 -3.802 -7.168 1.00 94.06 90 ARG A O 1
ATOM 716 N N . PHE A 1 91 ? -13.275 -3.234 -6.038 1.00 94.06 91 PHE A N 1
ATOM 717 C CA . PHE A 1 91 ? -13.571 -1.809 -5.942 1.00 94.06 91 PHE A CA 1
ATOM 718 C C . PHE A 1 91 ? -13.613 -1.159 -7.331 1.00 94.06 91 PHE A C 1
ATOM 720 O O . PHE A 1 91 ? -14.599 -0.507 -7.663 1.00 94.06 91 PHE A O 1
ATOM 727 N N . VAL A 1 92 ? -12.609 -1.422 -8.173 1.00 94.88 92 VAL A N 1
ATOM 728 C CA . VAL A 1 92 ? -12.533 -0.915 -9.554 1.00 94.88 92 VAL A CA 1
ATOM 729 C C . VAL A 1 92 ? -13.657 -1.476 -10.432 1.00 94.88 92 VAL A C 1
ATOM 731 O O . VAL A 1 92 ? -14.267 -0.737 -11.199 1.00 94.88 92 VAL A O 1
ATOM 734 N N . LEU A 1 93 ? -13.976 -2.769 -10.310 1.00 94.50 93 LEU A N 1
ATOM 735 C CA . LEU A 1 93 ? -15.036 -3.419 -11.095 1.00 94.50 93 LEU A CA 1
ATOM 736 C C . LEU A 1 93 ? -16.457 -2.981 -10.694 1.00 94.50 93 LEU A C 1
ATOM 738 O O . LEU A 1 93 ? -17.410 -3.203 -11.450 1.00 94.50 93 LEU A O 1
ATOM 742 N N . GLY A 1 94 ? -16.633 -2.387 -9.510 1.00 92.81 94 GLY A N 1
ATOM 743 C CA . GLY A 1 94 ? -17.931 -1.934 -9.016 1.00 92.81 94 GLY A CA 1
ATOM 744 C C . GLY A 1 94 ? -18.990 -3.040 -9.083 1.00 92.81 94 GLY A C 1
ATOM 745 O O . GLY A 1 94 ? -18.721 -4.197 -8.781 1.00 92.81 94 GLY A O 1
ATOM 746 N N . LYS A 1 95 ? -20.212 -2.730 -9.533 1.00 91.00 95 LYS A N 1
ATOM 747 C CA . LYS A 1 95 ? -21.325 -3.704 -9.635 1.00 91.00 95 LYS A CA 1
ATOM 748 C C . LYS A 1 95 ? -20.969 -4.984 -10.414 1.00 91.00 95 LYS A C 1
ATOM 750 O O . LYS A 1 95 ? -21.556 -6.035 -10.148 1.00 91.00 95 LYS A O 1
ATOM 755 N N . TYR A 1 96 ? -20.038 -4.907 -11.362 1.00 92.81 96 TYR A N 1
ATOM 756 C CA . TYR A 1 96 ? -19.695 -6.018 -12.249 1.00 92.81 96 TYR A CA 1
ATOM 757 C C . TYR A 1 96 ? -18.775 -7.058 -11.610 1.00 92.81 96 TYR A C 1
ATOM 759 O O . TYR A 1 96 ? -18.666 -8.156 -12.150 1.00 92.81 96 TYR A O 1
ATOM 767 N N . TRP A 1 97 ? -18.199 -6.789 -10.432 1.00 90.75 97 TRP A N 1
ATOM 768 C CA . TRP A 1 97 ? -17.294 -7.734 -9.766 1.00 90.75 97 TRP A CA 1
ATOM 769 C C . TRP A 1 97 ? -17.943 -9.102 -9.502 1.00 90.75 97 TRP A C 1
ATOM 771 O O . TRP A 1 97 ? -17.270 -10.123 -9.551 1.00 90.75 97 TRP A O 1
ATOM 781 N N . ARG A 1 98 ? -19.265 -9.137 -9.281 1.00 86.38 98 ARG A N 1
ATOM 782 C CA . ARG A 1 98 ? -20.031 -10.374 -9.032 1.00 86.38 98 ARG A CA 1
ATOM 783 C C . ARG A 1 98 ? -20.179 -11.272 -10.264 1.00 86.38 98 ARG A C 1
ATOM 785 O O . ARG A 1 98 ? -20.644 -12.396 -10.131 1.00 86.38 98 ARG A O 1
ATOM 792 N N . ARG A 1 99 ? -19.874 -10.750 -11.453 1.00 89.44 99 ARG A N 1
ATOM 793 C CA . ARG A 1 99 ? -19.980 -11.455 -12.739 1.00 89.44 99 ARG A CA 1
ATOM 794 C C . ARG A 1 99 ? -18.616 -11.703 -13.383 1.00 89.44 99 ARG A C 1
ATOM 796 O O . ARG A 1 99 ? -18.574 -12.270 -14.466 1.00 89.44 99 ARG A O 1
ATOM 803 N N . ALA A 1 100 ? -17.533 -11.258 -12.745 1.00 81.81 100 ALA A N 1
ATOM 804 C CA . ALA A 1 100 ? -16.181 -11.566 -13.178 1.00 81.81 100 ALA A CA 1
ATOM 805 C C . ALA A 1 100 ? -15.851 -13.000 -12.735 1.00 81.81 100 ALA A C 1
ATOM 807 O O . ALA A 1 100 ? -15.681 -13.248 -11.541 1.00 81.81 100 ALA A O 1
ATOM 808 N N . THR A 1 101 ? -15.850 -13.928 -13.690 1.00 65.06 101 THR A N 1
ATOM 809 C CA . THR A 1 101 ? -15.371 -15.314 -13.551 1.00 65.06 101 THR A CA 1
ATOM 810 C C . THR A 1 101 ? -13.924 -15.426 -13.984 1.00 65.06 101 THR A C 1
ATOM 812 O O . THR A 1 101 ? -13.609 -14.819 -15.033 1.00 65.06 101 THR A O 1
#

pLDDT: mean 80.75, std 14.37, range [42.56, 95.19]

Foldseek 3Di:
DDDDDDDDDPPPPPVVPVVVVVVVVVVVVVVVVVPPDDPPDDDDDPVNLVVVLVVQLVVLVPPPVDDPVRSVVSNVVSCVVSDPPLVVVCVVCDPCNVVDD

Secondary structure (DSSP, 8-state):
-----------------HHHHHHHHHHHHHHHHHT-PPP--PPPPHHHHHHHHHHHHHHHHT-TTS-HHHHHHHHHHHHHHHS-HHHHHHHHHGGGGGG--